Protein AF-A0A9P5WP64-F1 (afdb_monomer_lite)

pLDDT: mean 71.71, std 16.35, range [42.88, 93.25]

Sequence (111 aa):
MHWKGRVGKIYTKIPIEEWNIIRQSRALGYPKFKFRMHRFNQNKGPKFSASASRAKAPPTQQCQKCLEYGHYTYDCKAERVYKARPTRTQQLKKPLKRIEVEVPEEFLPKK

Structure (mmCIF, N/CA/C/O backbone):
data_AF-A0A9P5WP64-F1
#
_entry.id   AF-A0A9P5WP64-F1
#
loop_
_atom_site.group_PDB
_atom_site.id
_atom_site.type_symbol
_atom_site.label_atom_id
_atom_site.label_alt_id
_atom_site.label_comp_id
_atom_site.label_asym_id
_atom_site.label_entity_id
_atom_site.label_seq_id
_atom_site.pdbx_PDB_ins_code
_atom_site.Cartn_x
_atom_site.Cartn_y
_atom_site.Cartn_z
_atom_site.occupancy
_atom_site.B_iso_or_equiv
_atom_site.auth_seq_id
_atom_site.auth_comp_id
_atom_site.auth_asym_id
_atom_site.auth_atom_id
_atom_site.pdbx_PDB_model_num
ATOM 1 N N . MET A 1 1 ? -22.908 57.484 -3.470 1.00 43.91 1 MET A N 1
ATOM 2 C CA . MET A 1 1 ? -22.066 56.659 -2.574 1.00 43.91 1 MET A CA 1
ATOM 3 C C . MET A 1 1 ? -21.637 55.418 -3.343 1.00 43.91 1 MET A C 1
ATOM 5 O O . MET A 1 1 ? -22.440 54.521 -3.537 1.00 43.91 1 MET A O 1
ATOM 9 N N . HIS A 1 2 ? -20.426 55.416 -3.899 1.00 43.47 2 HIS A N 1
ATOM 10 C CA . HIS A 1 2 ? -19.943 54.366 -4.801 1.00 43.47 2 HIS A CA 1
ATOM 11 C C . HIS A 1 2 ? -18.523 53.984 -4.368 1.00 43.47 2 HIS A C 1
ATOM 13 O O . HIS A 1 2 ? -17.577 54.726 -4.617 1.00 43.47 2 HIS A O 1
ATOM 19 N N . TRP A 1 3 ? -18.383 52.868 -3.650 1.00 47.62 3 TRP A N 1
ATOM 20 C CA . TRP A 1 3 ? -17.089 52.366 -3.182 1.00 47.62 3 TRP A CA 1
ATOM 21 C C . TRP A 1 3 ? -16.455 51.487 -4.266 1.00 47.62 3 TRP A C 1
ATOM 23 O O . TRP A 1 3 ? -16.789 50.313 -4.402 1.00 47.62 3 TRP A O 1
ATOM 33 N N . LYS A 1 4 ? -15.508 52.040 -5.031 1.00 46.41 4 LYS A N 1
ATOM 34 C CA . LYS A 1 4 ? -14.559 51.239 -5.822 1.00 46.41 4 LYS A CA 1
ATOM 35 C C . LYS A 1 4 ? -13.405 50.805 -4.914 1.00 46.41 4 LYS A C 1
ATOM 37 O O . LYS A 1 4 ? -12.382 51.481 -4.828 1.00 46.41 4 LYS A O 1
ATOM 42 N N . GLY A 1 5 ? -13.591 49.683 -4.222 1.00 42.88 5 GLY A N 1
ATOM 43 C CA . GLY A 1 5 ? -12.559 49.014 -3.429 1.00 42.88 5 GLY A CA 1
ATOM 44 C C . GLY A 1 5 ? -11.591 48.245 -4.327 1.00 42.88 5 GLY A C 1
ATOM 45 O O . GLY A 1 5 ? -11.926 47.206 -4.887 1.00 42.88 5 GLY A O 1
ATOM 46 N N . ARG A 1 6 ? -10.389 48.795 -4.487 1.00 51.34 6 ARG A N 1
ATOM 47 C CA . ARG A 1 6 ? -9.264 48.233 -5.238 1.00 51.34 6 ARG A CA 1
ATOM 48 C C . ARG A 1 6 ? -8.707 47.021 -4.474 1.00 51.34 6 ARG A C 1
ATOM 50 O O . ARG A 1 6 ? -8.297 47.155 -3.326 1.00 51.34 6 ARG A O 1
ATOM 57 N N . VAL A 1 7 ? -8.691 45.853 -5.116 1.00 54.22 7 VAL A N 1
ATOM 58 C CA . VAL A 1 7 ? -8.086 44.603 -4.622 1.00 54.22 7 VAL A CA 1
ATOM 59 C C . VAL A 1 7 ? -6.594 44.792 -4.311 1.00 54.22 7 VAL A C 1
ATOM 61 O O . VAL A 1 7 ? -5.76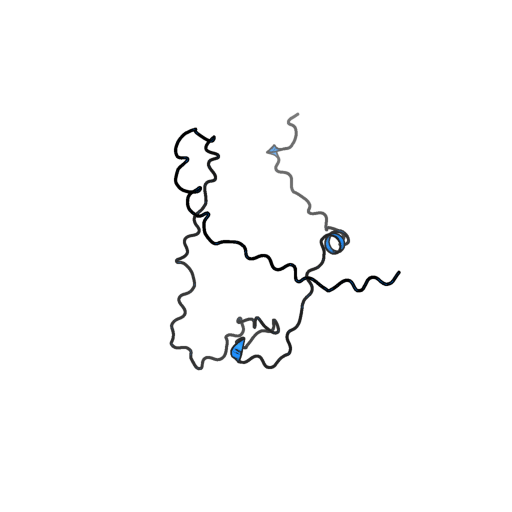2 44.907 -5.211 1.00 54.22 7 VAL A O 1
ATOM 64 N N . GLY A 1 8 ? -6.254 44.842 -3.022 1.00 45.84 8 GLY A N 1
ATOM 65 C CA . GLY A 1 8 ? -4.881 44.872 -2.518 1.00 45.84 8 GLY A CA 1
ATOM 66 C C . GLY A 1 8 ? -4.373 43.460 -2.236 1.00 45.84 8 GLY A C 1
ATOM 67 O O . GLY A 1 8 ? -4.900 42.763 -1.376 1.00 45.84 8 GLY A O 1
ATOM 68 N N . LYS A 1 9 ? -3.349 43.041 -2.981 1.00 46.22 9 LYS A N 1
ATOM 69 C CA . LYS A 1 9 ? -2.625 41.772 -2.835 1.00 46.22 9 LYS A CA 1
ATOM 70 C C . LYS A 1 9 ? -1.957 41.698 -1.456 1.00 46.22 9 LYS A C 1
ATOM 72 O O . LYS A 1 9 ? -1.010 42.434 -1.197 1.00 46.22 9 LYS A O 1
ATOM 77 N N . ILE A 1 10 ? -2.402 40.778 -0.605 1.00 54.78 10 ILE A N 1
ATOM 78 C CA . ILE A 1 10 ? -1.763 40.478 0.682 1.00 54.78 10 ILE A CA 1
ATOM 79 C C . ILE A 1 10 ? -0.735 39.363 0.455 1.00 54.78 10 ILE A C 1
ATOM 81 O O . ILE A 1 10 ? -0.965 38.203 0.766 1.00 54.78 10 ILE A O 1
ATOM 85 N N . TYR A 1 11 ? 0.399 39.708 -0.149 1.00 56.41 11 TYR A N 1
ATOM 86 C CA . TYR A 1 11 ? 1.611 38.890 -0.064 1.00 56.41 11 TYR A CA 1
ATOM 87 C C . TYR A 1 11 ? 2.700 39.768 0.536 1.00 56.41 11 TYR A C 1
ATOM 89 O O . TYR A 1 11 ? 3.533 40.347 -0.163 1.00 56.41 11 TYR A O 1
ATOM 97 N N . THR A 1 12 ? 2.645 39.927 1.855 1.00 59.66 12 THR A N 1
ATOM 98 C CA . THR A 1 12 ? 3.734 40.535 2.611 1.00 59.66 12 THR A CA 1
ATOM 99 C C . THR A 1 12 ? 4.856 39.517 2.748 1.00 59.66 12 THR A C 1
ATOM 101 O O . THR A 1 12 ? 4.698 38.443 3.322 1.00 59.66 12 THR A O 1
ATOM 104 N N . LYS A 1 13 ? 5.982 39.895 2.151 1.00 58.88 13 LYS A N 1
ATOM 105 C CA . LYS A 1 13 ? 7.310 39.293 2.218 1.00 58.88 13 LYS A CA 1
ATOM 106 C C . LYS A 1 13 ? 7.683 39.005 3.678 1.00 58.88 13 LYS A C 1
ATOM 108 O O . LYS A 1 13 ? 7.681 39.927 4.485 1.00 58.88 13 LYS A O 1
ATOM 113 N N . ILE A 1 14 ? 8.015 37.756 4.000 1.00 56.09 14 ILE A N 1
ATOM 114 C CA . ILE A 1 14 ? 8.644 37.393 5.276 1.00 56.09 14 ILE A CA 1
ATOM 115 C C . ILE A 1 14 ? 10.155 37.671 5.124 1.00 56.09 14 ILE A C 1
ATOM 117 O O . ILE A 1 14 ? 10.771 37.078 4.234 1.00 56.09 14 ILE A O 1
ATOM 121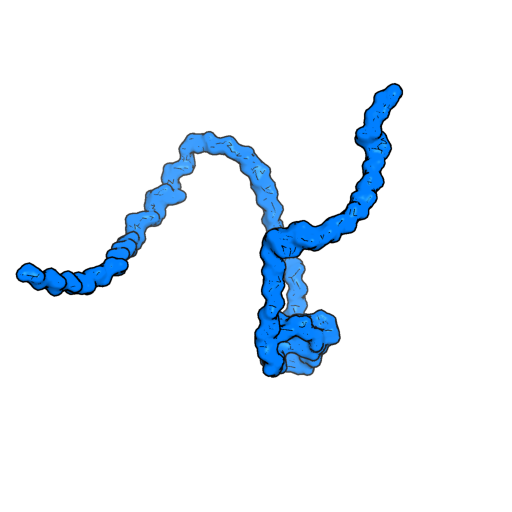 N N . PRO A 1 15 ? 10.745 38.603 5.897 1.00 59.12 15 PRO A N 1
ATOM 122 C CA . PRO A 1 15 ? 12.177 38.913 5.854 1.00 59.12 15 PRO A CA 1
ATOM 123 C C . PRO A 1 15 ? 13.039 37.787 6.465 1.00 59.12 15 PRO A C 1
ATOM 125 O O . PRO A 1 15 ? 12.595 37.053 7.341 1.00 59.12 15 PRO A O 1
ATOM 128 N N . ILE A 1 16 ? 14.274 37.644 5.968 1.00 60.91 16 ILE A N 1
ATOM 129 C CA . ILE A 1 16 ? 15.165 36.466 6.097 1.00 60.91 16 ILE A CA 1
ATOM 130 C C . ILE A 1 16 ? 16.090 36.478 7.339 1.00 60.91 16 ILE A C 1
ATOM 132 O O . ILE A 1 16 ? 16.973 35.637 7.463 1.00 60.91 16 ILE A O 1
ATOM 136 N N . GLU A 1 17 ? 15.886 37.338 8.333 1.00 61.53 17 GLU A N 1
ATOM 137 C CA . GLU A 1 17 ? 16.877 37.515 9.413 1.00 61.53 17 GLU A CA 1
ATOM 138 C C . GLU A 1 17 ? 16.376 37.137 10.814 1.00 61.53 17 GLU A C 1
ATOM 140 O O . GLU A 1 17 ? 16.342 37.966 11.710 1.00 61.53 17 GLU A O 1
ATOM 145 N N . GLU A 1 18 ? 16.060 35.857 11.044 1.00 57.81 18 GLU A N 1
ATOM 146 C CA . GLU A 1 18 ? 15.925 35.294 12.405 1.00 57.81 18 GLU A CA 1
ATOM 147 C C . GLU A 1 18 ? 16.533 33.880 12.518 1.00 57.81 18 GLU A C 1
ATOM 149 O O . GLU A 1 18 ? 15.876 32.908 12.881 1.00 57.81 18 GLU A O 1
ATOM 154 N N . TRP A 1 19 ? 17.833 33.747 12.228 1.00 55.06 19 TRP A N 1
ATOM 155 C CA . TRP A 1 19 ? 18.601 32.514 12.503 1.00 55.06 19 TRP A CA 1
ATOM 156 C C . TRP A 1 19 ? 19.517 32.590 13.736 1.00 55.06 19 TRP A C 1
ATOM 158 O O . TRP A 1 19 ? 20.226 31.629 14.035 1.00 55.06 19 TRP A O 1
ATOM 168 N N . ASN A 1 20 ? 19.477 33.678 14.513 1.00 56.09 20 ASN A N 1
ATOM 169 C CA . ASN A 1 20 ? 20.370 33.871 15.666 1.00 56.09 20 ASN A CA 1
ATOM 170 C C . ASN A 1 20 ? 19.728 33.655 17.052 1.00 56.09 20 ASN A C 1
ATOM 172 O O . ASN A 1 20 ? 20.322 34.034 18.055 1.00 56.09 20 ASN A O 1
ATOM 176 N N . ILE A 1 21 ? 18.582 32.966 17.140 1.00 55.78 21 ILE A N 1
ATOM 177 C CA . ILE A 1 21 ? 17.932 32.624 18.428 1.00 55.78 21 ILE A CA 1
ATOM 178 C C . ILE A 1 21 ? 18.045 31.121 18.789 1.00 55.78 21 ILE A C 1
ATOM 180 O O . ILE A 1 21 ? 17.753 30.729 19.911 1.00 55.78 21 ILE A O 1
ATOM 184 N N . ILE A 1 22 ? 18.582 30.253 17.916 1.00 55.41 22 ILE A N 1
ATOM 185 C CA . ILE A 1 22 ? 18.709 28.795 18.197 1.00 55.41 22 ILE A CA 1
ATOM 186 C C . ILE A 1 22 ? 20.116 28.389 18.704 1.00 55.41 22 ILE A C 1
ATOM 188 O O . ILE A 1 22 ? 20.400 27.211 18.911 1.00 55.41 22 ILE A O 1
ATOM 192 N N . ARG A 1 23 ? 21.028 29.339 18.965 1.00 57.66 23 ARG A N 1
ATOM 193 C CA . ARG A 1 23 ? 22.416 29.007 19.368 1.00 57.66 23 ARG A CA 1
ATOM 194 C C . ARG A 1 23 ? 22.797 29.331 20.823 1.00 57.66 23 ARG A C 1
ATOM 196 O O . ARG A 1 23 ? 23.828 28.834 21.264 1.00 57.66 23 ARG A O 1
ATOM 203 N N . GLN A 1 24 ? 22.010 30.088 21.599 1.00 54.88 24 GLN A N 1
ATOM 204 C CA . GLN A 1 24 ? 22.491 30.644 22.885 1.00 54.88 24 GLN A CA 1
ATOM 205 C C . GLN A 1 24 ? 21.828 30.172 24.194 1.00 54.88 24 GLN A C 1
ATOM 207 O O . GLN A 1 24 ? 22.235 30.637 25.252 1.00 54.88 24 GLN A O 1
ATOM 212 N N . SER A 1 25 ? 20.912 29.200 24.216 1.00 47.94 25 SER A N 1
ATOM 213 C CA . SER A 1 25 ? 20.367 28.686 25.491 1.00 47.94 25 SER A CA 1
ATOM 214 C C . SER A 1 25 ? 20.949 27.318 25.864 1.00 47.94 25 SER A C 1
ATOM 216 O O . SER A 1 25 ? 20.279 26.286 25.800 1.00 47.94 25 SER A O 1
ATOM 218 N N . ARG A 1 26 ? 22.226 27.309 26.260 1.00 60.62 26 ARG A N 1
ATOM 219 C CA . ARG A 1 26 ? 22.888 26.179 26.933 1.00 60.62 26 ARG A CA 1
ATOM 220 C C . ARG A 1 26 ? 23.111 26.528 28.407 1.00 60.62 26 ARG A C 1
ATOM 222 O O . ARG A 1 26 ? 24.240 26.572 28.866 1.00 60.62 26 ARG A O 1
ATOM 229 N N . ALA A 1 27 ? 22.036 26.805 29.135 1.00 53.25 27 ALA A N 1
ATOM 230 C CA . ALA A 1 27 ? 22.005 26.879 30.594 1.00 53.25 27 ALA A CA 1
ATOM 231 C C . ALA A 1 27 ? 20.538 26.805 31.038 1.00 53.25 27 ALA A C 1
ATOM 233 O O . ALA A 1 27 ? 19.676 27.329 30.345 1.00 53.25 27 ALA A O 1
ATOM 234 N N . LEU A 1 28 ? 20.282 26.180 32.186 1.00 53.78 28 LEU A N 1
ATOM 235 C CA . LEU A 1 28 ? 18.983 25.768 32.744 1.00 53.78 28 LEU A CA 1
ATOM 236 C C . LEU A 1 28 ? 18.512 24.392 32.242 1.00 53.78 28 LEU A C 1
ATOM 238 O O . LEU A 1 28 ? 18.043 24.198 31.122 1.00 53.78 28 LEU A O 1
ATOM 242 N N . GLY A 1 29 ? 18.732 23.399 33.106 1.00 56.88 29 GLY A N 1
ATOM 243 C CA . GLY A 1 29 ? 18.464 21.991 32.864 1.00 56.88 29 GLY A CA 1
ATOM 244 C C . GLY A 1 29 ? 16.980 21.694 32.683 1.00 56.88 29 GLY A C 1
ATOM 245 O O . GLY A 1 29 ? 16.178 21.880 33.591 1.00 56.88 29 GLY A O 1
ATOM 246 N N . TYR A 1 30 ? 16.651 21.138 31.522 1.00 57.06 30 TYR A N 1
ATOM 247 C CA . TYR A 1 30 ? 15.404 20.421 31.297 1.00 57.06 30 TYR A CA 1
ATOM 248 C C . TYR A 1 30 ? 15.549 18.980 31.810 1.00 57.06 30 TYR A C 1
ATOM 250 O O . TYR A 1 30 ? 16.619 18.379 31.627 1.00 57.06 30 TYR A O 1
ATOM 258 N N . PRO A 1 31 ? 14.510 18.389 32.432 1.00 57.03 31 PRO A N 1
ATOM 259 C CA . PRO A 1 31 ? 14.552 16.995 32.849 1.00 57.03 31 PRO A CA 1
ATOM 260 C C . PRO A 1 31 ? 14.816 16.129 31.617 1.00 57.03 31 PRO A C 1
ATOM 262 O O . PRO A 1 31 ? 14.065 16.152 30.641 1.00 57.03 31 PRO A O 1
ATOM 265 N N . LYS A 1 32 ? 15.928 15.385 31.642 1.00 53.00 32 LYS A N 1
ATOM 266 C CA . LYS A 1 32 ? 16.282 14.420 30.601 1.00 53.00 32 LYS A CA 1
ATOM 267 C C . LYS A 1 32 ? 15.252 13.291 30.606 1.00 53.00 32 LYS A C 1
ATOM 269 O O . LYS A 1 32 ? 15.503 12.227 31.169 1.00 53.00 32 LYS A O 1
ATOM 274 N N . PHE A 1 33 ? 14.119 13.483 29.937 1.00 52.34 33 PHE A N 1
ATOM 275 C CA . PHE A 1 33 ? 13.358 12.365 29.401 1.00 52.34 33 PHE A CA 1
ATOM 276 C C . PHE A 1 33 ? 14.322 11.618 28.478 1.00 52.34 33 PHE A C 1
ATOM 278 O O . PHE A 1 33 ? 14.656 12.093 27.392 1.00 52.34 33 PHE A O 1
ATOM 285 N N . LYS A 1 34 ? 14.863 10.487 28.948 1.00 54.62 34 LYS A N 1
ATOM 286 C CA . LYS A 1 34 ? 15.671 9.573 28.137 1.00 54.62 34 LYS A CA 1
ATOM 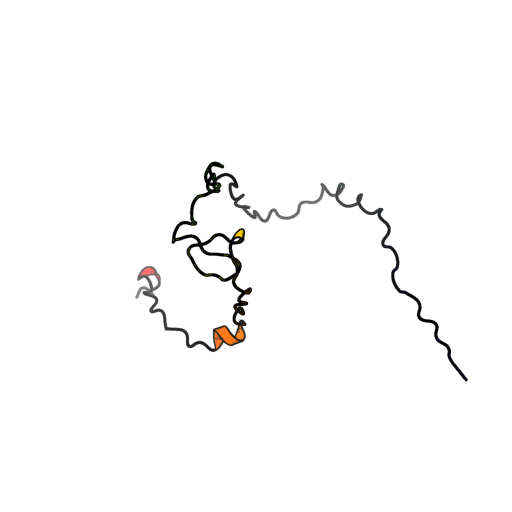287 C C . LYS A 1 34 ? 14.753 8.954 27.082 1.00 54.62 34 LYS A C 1
ATOM 289 O O . LYS A 1 34 ? 14.393 7.785 27.169 1.00 54.62 34 LYS A O 1
ATOM 294 N N . PHE A 1 35 ? 14.399 9.719 26.056 1.00 52.22 35 PHE A N 1
ATOM 295 C CA . PHE A 1 35 ? 14.018 9.139 24.782 1.00 52.22 35 PHE A CA 1
ATOM 296 C C . PHE A 1 35 ? 15.267 8.449 24.245 1.00 52.22 35 PHE A C 1
ATOM 298 O O . PHE A 1 35 ? 16.148 9.064 23.644 1.00 52.22 35 PHE A O 1
ATOM 305 N N . ARG A 1 36 ? 15.381 7.152 24.535 1.00 61.25 36 ARG A N 1
ATOM 306 C CA . ARG A 1 36 ? 16.317 6.261 23.862 1.00 61.25 36 ARG A CA 1
ATOM 307 C C . ARG A 1 36 ? 15.873 6.181 22.407 1.00 61.25 36 ARG A C 1
ATOM 309 O O . ARG A 1 36 ? 15.075 5.330 22.029 1.00 61.25 36 ARG A O 1
ATOM 316 N N . MET A 1 37 ? 16.369 7.116 21.605 1.00 56.03 37 MET A N 1
ATOM 317 C CA . MET A 1 37 ? 16.252 7.069 20.158 1.00 56.03 37 MET A CA 1
ATOM 318 C C . MET A 1 37 ? 17.021 5.832 19.697 1.00 56.03 37 MET A C 1
ATOM 320 O O . MET A 1 37 ? 18.253 5.824 19.680 1.00 56.03 37 MET A O 1
ATOM 324 N N . HIS A 1 38 ? 16.307 4.762 19.354 1.00 65.81 38 HIS A N 1
ATOM 325 C CA . HIS A 1 38 ? 16.891 3.675 18.583 1.00 65.81 38 HIS A CA 1
ATOM 326 C C . HIS A 1 38 ? 17.219 4.257 17.207 1.00 65.81 38 HIS A C 1
ATOM 328 O O . HIS A 1 38 ? 16.354 4.381 16.342 1.00 65.81 38 HIS A O 1
ATOM 334 N N . ARG A 1 39 ? 18.468 4.702 17.030 1.00 59.38 39 ARG A N 1
ATOM 335 C CA . ARG A 1 39 ? 19.002 5.105 15.731 1.00 59.38 39 ARG A CA 1
ATOM 336 C C . ARG A 1 39 ? 18.951 3.860 14.846 1.00 59.38 39 ARG A C 1
ATOM 338 O O . ARG A 1 39 ? 19.786 2.972 14.992 1.00 59.38 39 ARG A O 1
ATOM 345 N N . PHE A 1 40 ? 17.945 3.773 13.977 1.00 62.41 40 PHE A N 1
ATOM 346 C CA . PHE A 1 40 ? 17.882 2.731 12.960 1.00 62.41 40 PHE A CA 1
ATOM 347 C C . PHE A 1 40 ? 19.187 2.774 12.160 1.00 62.41 40 PHE A C 1
ATOM 349 O O . PHE A 1 40 ? 19.539 3.797 11.572 1.00 62.41 40 PHE A O 1
ATOM 356 N N . ASN A 1 41 ? 19.943 1.679 12.212 1.00 62.03 41 ASN A N 1
ATOM 357 C CA . ASN A 1 41 ? 21.163 1.496 11.442 1.00 62.03 41 ASN A CA 1
ATOM 358 C C . ASN A 1 41 ? 20.781 1.447 9.956 1.00 62.03 41 ASN A C 1
ATOM 360 O O . ASN A 1 41 ? 20.194 0.470 9.498 1.00 62.03 41 ASN A O 1
ATOM 364 N N . GLN A 1 42 ? 21.085 2.515 9.217 1.00 62.22 42 GLN A N 1
ATOM 365 C CA . GLN A 1 42 ? 20.671 2.695 7.820 1.00 62.22 42 GLN A CA 1
ATOM 366 C C . GLN A 1 42 ? 21.440 1.801 6.825 1.00 62.22 42 GLN A C 1
ATOM 368 O O . GLN A 1 42 ? 21.181 1.858 5.630 1.00 62.22 42 GLN A O 1
ATOM 373 N N . ASN A 1 43 ? 22.341 0.925 7.285 1.00 62.34 43 ASN A N 1
ATOM 374 C CA . ASN A 1 43 ? 23.227 0.142 6.414 1.00 62.34 43 ASN A CA 1
ATOM 375 C C . ASN A 1 43 ? 22.814 -1.330 6.228 1.00 62.34 43 ASN A C 1
ATOM 377 O O . ASN A 1 43 ? 23.672 -2.207 6.139 1.00 62.34 43 ASN A O 1
ATOM 381 N N . LYS A 1 44 ? 21.511 -1.628 6.156 1.00 59.69 44 LYS A N 1
ATOM 382 C CA . LYS A 1 44 ? 21.001 -2.960 5.757 1.00 59.69 44 LYS A CA 1
ATOM 383 C C . LYS A 1 44 ? 19.868 -2.882 4.727 1.00 59.69 44 LYS A C 1
ATOM 385 O O . LYS A 1 44 ? 18.912 -3.646 4.787 1.00 59.69 44 LYS A O 1
ATOM 390 N N . GLY A 1 45 ? 19.964 -1.948 3.784 1.00 57.81 45 GLY A N 1
ATOM 391 C CA . GLY A 1 45 ? 19.194 -2.047 2.543 1.00 57.81 45 GLY A CA 1
ATOM 392 C C . GLY A 1 45 ? 19.815 -3.112 1.626 1.00 57.81 45 GLY A C 1
ATOM 393 O O . GLY A 1 45 ? 21.042 -3.255 1.631 1.00 57.81 45 GLY A O 1
ATOM 394 N N . PRO A 1 46 ? 19.023 -3.875 0.853 1.00 63.03 46 PRO A N 1
ATOM 395 C CA . PRO A 1 46 ? 19.570 -4.802 -0.131 1.00 63.03 46 PRO A CA 1
ATOM 396 C C . PRO A 1 46 ? 20.460 -4.035 -1.117 1.00 63.03 46 PRO A C 1
ATOM 398 O O . PRO A 1 46 ? 20.035 -3.057 -1.731 1.00 63.03 46 PRO A O 1
ATOM 401 N N . LYS A 1 47 ? 21.723 -4.459 -1.244 1.00 58.66 47 LYS A N 1
ATOM 402 C CA . LYS A 1 47 ? 22.656 -3.912 -2.231 1.00 58.66 47 LYS A CA 1
ATOM 403 C C . LYS A 1 47 ? 22.241 -4.442 -3.601 1.00 58.66 47 LYS A C 1
ATOM 405 O O . LYS A 1 47 ? 22.561 -5.575 -3.943 1.00 58.66 47 LYS A O 1
ATOM 410 N N . PHE A 1 48 ? 21.492 -3.653 -4.363 1.00 57.75 48 PHE A N 1
ATOM 411 C CA . PHE A 1 48 ? 21.170 -3.992 -5.746 1.00 57.75 48 PHE A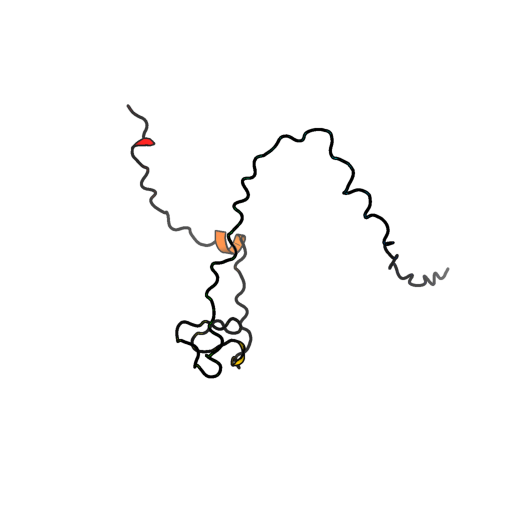 CA 1
ATOM 412 C C . PHE A 1 48 ? 22.461 -3.929 -6.574 1.00 57.75 48 PHE A C 1
ATOM 414 O O . PHE A 1 48 ? 22.998 -2.850 -6.817 1.00 57.75 48 PHE A O 1
ATOM 421 N N . SER A 1 49 ? 22.998 -5.087 -6.968 1.00 60.44 49 SER A N 1
ATOM 422 C CA . SER A 1 49 ? 24.092 -5.166 -7.935 1.00 60.44 49 SER A CA 1
ATOM 423 C C . SER A 1 49 ? 23.621 -4.570 -9.263 1.00 60.44 49 SER A C 1
ATOM 425 O O . SER A 1 49 ? 22.626 -5.020 -9.831 1.00 60.44 49 SER A O 1
ATOM 427 N N . ALA A 1 50 ? 24.325 -3.551 -9.751 1.00 59.81 50 ALA A N 1
ATOM 428 C CA . ALA A 1 50 ? 23.947 -2.705 -10.884 1.00 59.81 50 ALA A CA 1
ATOM 429 C C . ALA A 1 50 ? 24.018 -3.381 -12.279 1.00 59.81 50 ALA A C 1
ATOM 431 O O . ALA A 1 50 ? 24.193 -2.702 -13.285 1.00 59.81 50 ALA A O 1
ATOM 432 N N . SER A 1 51 ? 23.880 -4.706 -12.367 1.00 56.00 51 SER A N 1
ATOM 433 C CA . SER A 1 51 ? 24.074 -5.500 -13.593 1.00 56.00 51 SER A CA 1
ATOM 434 C C . SER A 1 51 ? 22.812 -6.222 -14.094 1.00 56.00 51 SER A C 1
ATOM 436 O O . SER A 1 51 ? 22.906 -7.213 -14.811 1.00 56.00 51 SER A O 1
ATOM 438 N N . ALA A 1 52 ? 21.614 -5.728 -13.763 1.00 59.38 52 ALA A N 1
ATOM 439 C CA . ALA A 1 52 ? 20.334 -6.323 -14.176 1.00 59.38 52 ALA A CA 1
ATOM 440 C C . ALA A 1 52 ? 19.529 -5.430 -15.143 1.00 59.38 52 ALA A C 1
ATOM 442 O O . ALA A 1 52 ? 18.305 -5.375 -15.078 1.00 59.38 52 ALA A O 1
ATOM 443 N N . SER A 1 53 ? 20.193 -4.719 -16.057 1.00 58.91 53 SER A N 1
ATOM 444 C CA . SER A 1 53 ? 19.562 -3.754 -16.979 1.00 58.91 53 SER A CA 1
ATOM 445 C C . SER A 1 53 ? 18.644 -4.372 -18.052 1.00 58.91 53 SER A C 1
ATOM 447 O O . SER A 1 53 ? 18.044 -3.649 -18.843 1.00 58.91 53 SER A O 1
ATOM 449 N N . ARG A 1 54 ? 18.481 -5.702 -18.076 1.00 59.09 54 ARG A N 1
ATOM 450 C CA . ARG A 1 54 ? 17.507 -6.403 -18.934 1.00 59.09 54 ARG A CA 1
ATOM 451 C C . ARG A 1 54 ? 16.881 -7.628 -18.256 1.00 59.09 54 ARG A C 1
ATOM 453 O O . ARG A 1 54 ? 16.426 -8.545 -18.937 1.00 59.09 54 ARG A O 1
ATOM 460 N N . ALA A 1 55 ? 16.900 -7.699 -16.926 1.00 68.69 55 ALA A N 1
ATOM 461 C CA . ALA A 1 55 ? 16.223 -8.788 -16.231 1.00 68.69 55 ALA A CA 1
ATOM 462 C C . ALA A 1 55 ? 14.713 -8.521 -16.260 1.00 68.69 55 ALA A C 1
ATOM 464 O O . ALA A 1 55 ? 14.269 -7.441 -15.873 1.00 68.69 55 ALA A O 1
ATOM 465 N N . LYS A 1 56 ? 13.914 -9.496 -16.716 1.00 75.75 56 LYS A N 1
ATOM 466 C CA . LYS A 1 56 ? 12.473 -9.463 -16.438 1.00 75.75 56 LYS A CA 1
ATOM 467 C C . LYS A 1 56 ? 12.292 -9.385 -14.923 1.00 75.75 56 LYS A C 1
ATOM 469 O O . LYS A 1 56 ? 13.029 -10.041 -14.185 1.00 75.75 56 LYS A O 1
ATOM 474 N N . ALA A 1 57 ? 11.340 -8.569 -14.476 1.00 83.69 57 ALA A N 1
ATOM 475 C CA . ALA A 1 57 ? 11.060 -8.442 -13.056 1.00 83.69 57 ALA A CA 1
ATOM 476 C C . ALA A 1 57 ? 10.743 -9.829 -12.476 1.00 83.69 57 ALA A C 1
ATOM 478 O O . ALA A 1 57 ? 10.007 -10.592 -13.112 1.00 83.69 57 ALA A O 1
ATOM 479 N N . PRO A 1 58 ? 11.289 -10.185 -11.300 1.00 84.88 58 PRO A N 1
ATOM 480 C CA . PRO A 1 58 ? 10.933 -11.444 -10.673 1.00 84.88 58 PRO A CA 1
ATOM 481 C C . PRO A 1 58 ? 9.419 -11.468 -10.403 1.00 84.88 58 PRO A C 1
ATOM 483 O O . PRO A 1 58 ? 8.819 -10.413 -10.177 1.00 84.88 58 PRO A O 1
ATOM 486 N N . PRO A 1 59 ? 8.781 -12.651 -10.379 1.00 84.25 59 PRO A N 1
ATOM 487 C CA . PRO A 1 59 ? 7.338 -12.771 -10.150 1.00 84.25 59 PRO A CA 1
ATOM 488 C C . PRO A 1 59 ? 6.901 -12.236 -8.776 1.00 84.25 59 PRO A C 1
ATOM 490 O O . PRO A 1 59 ? 5.727 -11.970 -8.559 1.00 84.25 59 PRO A O 1
ATOM 493 N N . THR A 1 60 ? 7.839 -12.044 -7.847 1.00 88.62 60 THR A N 1
ATOM 494 C CA . THR A 1 60 ? 7.613 -11.433 -6.531 1.00 88.62 60 THR A CA 1
ATOM 495 C C . THR A 1 60 ? 7.618 -9.903 -6.555 1.00 88.62 60 THR A C 1
ATOM 497 O O . THR A 1 60 ? 7.198 -9.278 -5.581 1.00 88.62 60 THR A O 1
ATOM 500 N N . GLN A 1 61 ? 8.087 -9.274 -7.638 1.00 91.31 61 GLN A N 1
ATOM 501 C CA . GLN A 1 61 ? 8.177 -7.822 -7.730 1.00 91.31 61 GLN A CA 1
ATOM 502 C C . GLN A 1 61 ? 6.794 -7.218 -7.961 1.00 91.31 61 GLN A C 1
ATOM 504 O O . GLN A 1 61 ? 6.173 -7.459 -8.996 1.00 91.31 61 GLN A O 1
ATOM 509 N N . GLN A 1 62 ? 6.344 -6.397 -7.011 1.00 92.81 62 GLN A N 1
ATOM 510 C CA . GLN A 1 62 ? 5.096 -5.648 -7.111 1.00 92.81 62 GLN A CA 1
ATOM 511 C C . GLN A 1 62 ? 5.337 -4.253 -7.700 1.00 92.81 62 GLN A C 1
ATOM 513 O O . GLN A 1 62 ? 6.186 -3.492 -7.224 1.00 92.81 62 GLN A O 1
ATOM 518 N N . CYS A 1 63 ? 4.555 -3.888 -8.711 1.00 93.12 63 CYS A N 1
ATOM 519 C CA . CYS A 1 63 ? 4.570 -2.558 -9.300 1.00 93.12 63 CYS A CA 1
ATOM 520 C C . CYS A 1 63 ? 3.894 -1.539 -8.371 1.00 93.12 63 CYS A C 1
ATOM 522 O O . CYS A 1 63 ? 2.752 -1.721 -7.958 1.00 93.12 63 CYS A O 1
ATOM 524 N N . GLN A 1 64 ? 4.549 -0.409 -8.091 1.00 90.62 64 GLN A N 1
ATOM 525 C CA . GLN A 1 64 ? 3.978 0.640 -7.228 1.00 90.62 64 GLN A CA 1
ATOM 526 C C . GLN A 1 64 ? 2.819 1.415 -7.882 1.00 90.62 64 GLN A C 1
ATOM 528 O O . GLN A 1 64 ? 2.074 2.102 -7.188 1.00 90.62 64 GLN A O 1
ATOM 533 N N . LYS A 1 65 ? 2.675 1.336 -9.213 1.00 92.38 65 LYS A N 1
ATOM 534 C CA . LYS A 1 65 ? 1.689 2.108 -9.985 1.00 92.38 65 LYS A CA 1
ATOM 535 C C . LYS A 1 65 ? 0.328 1.409 -10.065 1.00 92.38 65 LYS A C 1
ATOM 537 O O . LYS A 1 65 ? -0.688 2.047 -9.808 1.00 92.38 65 LYS A O 1
ATOM 542 N N . CYS A 1 66 ? 0.311 0.122 -10.417 1.00 92.81 66 CYS A N 1
ATOM 543 C CA . CYS A 1 66 ? -0.916 -0.677 -10.548 1.00 92.81 66 CYS A CA 1
ATOM 544 C C . CYS A 1 66 ? -1.106 -1.710 -9.427 1.00 92.81 66 CYS A C 1
ATOM 546 O O . CYS A 1 66 ? -2.198 -2.247 -9.280 1.00 92.81 66 CYS A O 1
ATOM 548 N N . LEU A 1 67 ? -0.081 -1.954 -8.599 1.00 91.50 67 LEU A N 1
ATOM 549 C CA . LEU A 1 67 ? -0.085 -2.936 -7.506 1.00 91.50 67 LEU A CA 1
ATOM 550 C C . LEU A 1 67 ? -0.151 -4.407 -7.954 1.00 91.50 67 LEU A C 1
ATOM 552 O O . LEU A 1 67 ? -0.369 -5.273 -7.107 1.00 91.50 67 LEU A O 1
ATOM 556 N N . GLU A 1 68 ? 0.081 -4.689 -9.237 1.00 91.56 68 GLU A N 1
ATOM 557 C CA . GLU A 1 68 ? 0.221 -6.040 -9.798 1.00 91.56 68 GLU A CA 1
ATOM 558 C C . GLU A 1 68 ? 1.678 -6.521 -9.777 1.00 91.56 68 GLU A C 1
ATOM 560 O O . GLU A 1 68 ? 2.610 -5.731 -9.603 1.00 91.56 68 GLU A O 1
ATOM 565 N N . TYR A 1 69 ? 1.870 -7.825 -9.963 1.00 93.00 69 TYR A N 1
ATOM 566 C CA . TYR A 1 69 ? 3.179 -8.472 -9.952 1.00 93.00 69 TYR A CA 1
ATOM 567 C C . TYR A 1 69 ? 3.746 -8.684 -11.363 1.00 93.00 69 TYR A C 1
ATOM 569 O O . TYR A 1 69 ? 3.010 -8.702 -12.348 1.00 93.00 69 TYR A O 1
ATOM 577 N N . GLY A 1 70 ? 5.064 -8.877 -11.460 1.00 91.44 70 GLY A N 1
ATOM 578 C CA . GLY A 1 70 ? 5.720 -9.358 -12.684 1.00 91.44 70 GLY A CA 1
ATOM 579 C C . GLY A 1 70 ? 6.257 -8.277 -13.624 1.00 91.44 70 GLY A C 1
ATOM 580 O O . GLY A 1 70 ? 6.724 -8.597 -14.715 1.00 91.44 70 GLY A O 1
ATOM 581 N N . HIS A 1 71 ? 6.246 -7.006 -13.216 1.00 92.19 71 HIS A N 1
ATOM 582 C CA . HIS A 1 71 ? 6.921 -5.931 -13.946 1.00 92.19 71 HIS A CA 1
ATOM 583 C C . HIS A 1 71 ? 7.451 -4.846 -13.006 1.00 92.19 71 HIS A C 1
ATOM 585 O O . HIS A 1 71 ? 6.991 -4.677 -11.874 1.00 92.19 71 HIS A O 1
ATOM 591 N N . TYR A 1 72 ? 8.433 -4.090 -13.488 1.00 92.00 72 TYR A N 1
ATOM 592 C CA . TYR A 1 72 ? 8.923 -2.913 -12.786 1.00 92.00 72 TYR A CA 1
ATOM 593 C C . TYR A 1 72 ? 8.043 -1.697 -13.076 1.00 92.00 72 TYR A C 1
ATOM 595 O O . TYR A 1 72 ? 7.411 -1.596 -14.125 1.00 92.00 72 TYR A O 1
ATOM 603 N N . THR A 1 73 ? 8.044 -0.721 -12.166 1.00 91.00 73 THR A N 1
ATOM 604 C CA . THR A 1 73 ? 7.223 0.495 -12.287 1.00 91.00 73 THR A CA 1
ATOM 605 C C . THR A 1 73 ? 7.478 1.272 -13.587 1.00 91.00 73 THR A C 1
ATOM 607 O O . THR A 1 73 ? 6.557 1.910 -14.092 1.00 91.00 73 THR A O 1
ATOM 610 N N . TYR A 1 74 ? 8.693 1.202 -14.147 1.00 91.06 74 TYR A N 1
ATOM 611 C CA . TYR A 1 74 ? 9.058 1.893 -15.389 1.00 91.06 74 TYR A CA 1
ATOM 612 C C . TYR A 1 74 ? 8.426 1.280 -16.653 1.00 91.06 74 TYR A C 1
ATOM 614 O O . TYR A 1 74 ? 8.164 2.012 -17.600 1.00 91.06 74 TYR A O 1
ATOM 622 N N . ASP A 1 75 ? 8.098 -0.017 -16.646 1.00 90.56 75 ASP A N 1
ATOM 623 C CA . ASP A 1 75 ? 7.439 -0.709 -17.768 1.00 90.56 75 ASP A CA 1
ATOM 624 C C . ASP A 1 75 ? 5.899 -0.692 -17.660 1.00 90.56 75 ASP A C 1
ATOM 626 O O . ASP A 1 75 ? 5.189 -1.230 -18.514 1.00 90.56 75 ASP A O 1
ATOM 630 N N . CYS A 1 76 ? 5.348 -0.102 -16.593 1.00 92.62 76 CYS A N 1
ATOM 631 C CA . CYS A 1 76 ? 3.927 -0.198 -16.274 1.00 92.62 76 CYS A CA 1
ATOM 632 C C . CYS A 1 76 ? 3.048 0.678 -17.187 1.00 92.62 76 CYS A C 1
ATOM 634 O O . CYS A 1 76 ? 2.943 1.901 -17.011 1.00 92.62 76 CYS A O 1
ATOM 636 N N . LYS A 1 77 ? 2.337 0.022 -18.111 1.00 92.25 77 LYS A N 1
ATOM 637 C CA . LYS A 1 77 ? 1.367 0.646 -19.030 1.00 92.25 77 LYS A CA 1
ATOM 638 C C . LYS A 1 77 ? -0.029 0.854 -18.429 1.00 92.25 77 LYS A C 1
ATOM 640 O O . LYS A 1 77 ? -0.790 1.653 -18.957 1.00 92.25 77 LYS A O 1
ATOM 645 N N . ALA A 1 78 ? -0.355 0.177 -17.329 1.00 89.75 78 ALA A N 1
ATOM 646 C CA . ALA A 1 78 ? -1.660 0.283 -16.678 1.00 89.75 78 ALA A CA 1
ATOM 647 C C . ALA A 1 78 ? -1.893 1.670 -16.047 1.00 89.75 78 ALA A C 1
ATOM 649 O O . ALA A 1 78 ? -0.943 2.380 -15.686 1.00 89.75 78 ALA A O 1
ATOM 650 N N . GLU A 1 79 ? -3.158 2.061 -15.898 1.00 89.06 79 GLU A N 1
ATOM 651 C CA . GLU A 1 79 ? -3.541 3.278 -15.177 1.00 89.06 79 GLU A CA 1
ATOM 652 C C . GLU A 1 79 ? -3.259 3.141 -13.668 1.00 89.06 79 GLU A C 1
ATOM 654 O O . GLU A 1 79 ? -3.187 2.039 -13.120 1.00 89.06 79 GLU A O 1
ATOM 659 N N . ARG A 1 80 ? -3.040 4.271 -12.982 1.00 88.56 80 ARG A N 1
ATOM 660 C CA . ARG A 1 80 ? -2.826 4.277 -11.529 1.00 88.56 80 ARG A CA 1
ATOM 661 C C . ARG A 1 80 ? -4.118 3.892 -10.819 1.00 88.56 80 ARG A C 1
ATOM 663 O O . ARG A 1 80 ? -5.061 4.675 -10.778 1.00 88.56 80 ARG A O 1
ATOM 670 N N . VAL A 1 81 ? -4.122 2.722 -10.193 1.00 91.31 81 VAL A N 1
ATOM 671 C CA . VAL A 1 81 ? -5.253 2.279 -9.377 1.00 91.31 81 VAL A CA 1
ATOM 672 C C . VAL A 1 81 ? -5.151 2.925 -7.999 1.00 91.31 81 VAL A C 1
ATOM 674 O O . VAL A 1 81 ? -4.270 2.591 -7.203 1.00 91.31 81 VAL A O 1
ATOM 677 N N . TYR A 1 82 ? -6.068 3.840 -7.688 1.00 88.94 82 TYR A N 1
ATOM 678 C CA . TYR A 1 82 ? -6.168 4.397 -6.344 1.00 88.94 82 TYR A CA 1
ATOM 679 C C . TYR A 1 82 ? -6.947 3.449 -5.428 1.00 88.94 82 TYR A C 1
ATOM 681 O O . TYR A 1 82 ? -8.152 3.256 -5.581 1.00 88.94 82 TYR A O 1
ATOM 689 N N . LYS A 1 83 ? -6.267 2.871 -4.433 1.00 88.00 83 LYS A N 1
ATOM 690 C CA . LYS A 1 83 ? -6.918 2.128 -3.347 1.00 88.00 83 LYS A CA 1
ATOM 691 C C . LYS A 1 83 ? -7.146 3.074 -2.172 1.00 88.00 83 LYS A C 1
ATOM 693 O O . LYS A 1 83 ? -6.206 3.412 -1.454 1.00 88.00 83 LYS A O 1
ATOM 698 N N . ALA A 1 84 ? -8.392 3.501 -1.980 1.00 90.94 84 ALA A N 1
ATOM 699 C CA . ALA A 1 84 ? -8.751 4.365 -0.863 1.00 90.94 84 ALA A CA 1
ATOM 700 C C . ALA A 1 84 ? -8.467 3.665 0.473 1.00 90.94 84 ALA A C 1
ATOM 702 O O . ALA A 1 84 ? -8.892 2.531 0.711 1.00 90.94 84 ALA A O 1
ATOM 703 N N . ARG A 1 85 ? -7.757 4.356 1.370 1.00 88.69 85 ARG A N 1
ATOM 704 C CA . ARG A 1 85 ? -7.571 3.875 2.739 1.00 88.69 85 ARG A CA 1
ATOM 705 C C . ARG A 1 85 ? -8.906 4.005 3.481 1.00 88.69 85 ARG A C 1
ATOM 707 O O . ARG A 1 85 ? -9.452 5.108 3.511 1.00 88.69 85 ARG A O 1
ATOM 714 N N . PRO A 1 86 ? -9.419 2.938 4.120 1.00 92.31 86 PRO A N 1
ATOM 715 C CA . PRO A 1 86 ? -10.668 3.035 4.859 1.00 92.31 86 PRO A CA 1
ATOM 716 C C . PRO A 1 86 ? -10.508 4.001 6.031 1.00 92.31 86 PRO A C 1
ATOM 718 O O . PRO A 1 86 ? -9.505 3.953 6.755 1.00 92.31 86 PRO A O 1
ATOM 721 N N . THR A 1 87 ? -11.501 4.862 6.233 1.00 93.25 87 THR A N 1
ATOM 722 C CA . THR A 1 87 ? -11.504 5.814 7.348 1.00 93.25 87 THR A CA 1
ATOM 723 C C . THR A 1 87 ? -11.616 5.080 8.684 1.00 93.25 87 THR A C 1
ATOM 725 O O . THR A 1 87 ? -12.102 3.950 8.756 1.00 93.25 87 THR A O 1
ATOM 728 N N . ARG A 1 88 ? -11.193 5.726 9.777 1.00 89.88 88 ARG A N 1
ATOM 729 C CA . ARG A 1 88 ? -11.286 5.151 11.130 1.00 89.88 88 ARG A CA 1
ATOM 730 C C . ARG A 1 88 ? -12.713 4.697 11.462 1.00 89.88 88 ARG A C 1
ATOM 732 O O . ARG A 1 88 ? -12.896 3.613 12.000 1.00 89.88 88 ARG A O 1
ATOM 739 N N . THR A 1 89 ? -13.726 5.479 11.088 1.00 92.12 89 THR A N 1
ATOM 740 C CA . THR A 1 89 ? -15.140 5.122 11.294 1.00 92.12 89 THR A CA 1
ATOM 741 C C . THR A 1 89 ? -15.569 3.936 10.432 1.00 92.12 89 THR A C 1
ATOM 743 O O . THR A 1 89 ? -16.303 3.075 10.906 1.00 92.12 89 THR A O 1
ATOM 746 N N . GLN A 1 90 ? -15.079 3.833 9.194 1.00 91.25 90 GLN A N 1
ATOM 747 C CA . GLN A 1 90 ? -15.332 2.681 8.327 1.00 91.25 90 GLN A CA 1
ATOM 748 C C . GLN A 1 90 ? -14.663 1.399 8.846 1.00 91.25 90 GLN A C 1
ATOM 750 O O . GLN A 1 90 ? -15.196 0.309 8.655 1.00 91.25 90 GLN A O 1
ATOM 755 N N . GLN A 1 91 ? -13.520 1.516 9.524 1.00 90.19 91 GLN A N 1
ATOM 756 C CA . GLN A 1 91 ? -12.853 0.381 10.167 1.00 90.19 91 GLN A CA 1
ATOM 757 C C . GLN A 1 91 ? -13.623 -0.108 11.399 1.00 90.19 91 GLN A C 1
ATOM 759 O O . GLN A 1 91 ? -13.810 -1.311 11.542 1.00 90.19 91 GLN A O 1
ATOM 764 N N . LEU A 1 92 ? -14.128 0.804 12.236 1.00 88.38 92 LEU A N 1
ATOM 765 C CA . LEU A 1 92 ? -14.891 0.465 13.448 1.00 88.38 92 LEU A CA 1
ATOM 766 C C . LEU A 1 92 ? -16.238 -0.215 13.163 1.00 88.38 92 LEU A C 1
ATOM 768 O O . LEU A 1 92 ? -16.745 -0.943 14.007 1.00 88.38 92 LEU A O 1
ATOM 772 N N . LYS A 1 93 ? -16.810 -0.007 11.972 1.00 89.88 93 LYS A N 1
ATOM 773 C CA . LYS A 1 93 ? -18.031 -0.700 11.529 1.00 89.88 93 LYS A CA 1
ATOM 774 C C . LYS A 1 93 ? -17.811 -2.186 11.233 1.00 89.88 93 LYS A C 1
ATOM 776 O O . LYS A 1 93 ? -18.786 -2.920 11.103 1.00 89.88 93 LYS A O 1
ATOM 781 N N . LYS A 1 94 ? -16.562 -2.639 11.078 1.00 85.75 94 LYS A N 1
ATOM 782 C CA . LYS A 1 94 ? -16.272 -4.058 10.863 1.00 85.75 94 LYS A CA 1
ATOM 783 C C . LYS A 1 94 ? -16.420 -4.788 12.202 1.00 85.75 94 LYS A C 1
ATOM 785 O O . LYS A 1 94 ? -15.733 -4.402 13.147 1.00 85.75 94 LYS A O 1
ATOM 790 N N . PRO A 1 95 ? -17.271 -5.826 12.302 1.00 84.12 95 PRO A N 1
ATOM 791 C CA . PRO A 1 95 ? -17.393 -6.591 13.534 1.00 84.12 95 PRO A CA 1
ATOM 792 C C . PRO A 1 95 ? -16.034 -7.216 13.854 1.00 84.12 95 PRO A C 1
ATOM 794 O O . PRO A 1 95 ? -15.474 -7.967 13.052 1.00 84.12 95 PRO A O 1
ATOM 797 N N . LEU A 1 96 ? -15.471 -6.851 15.005 1.00 81.81 96 LEU A N 1
ATOM 798 C CA . LEU A 1 96 ? -14.211 -7.418 15.461 1.00 81.81 96 LEU A CA 1
ATOM 799 C C . LEU A 1 96 ? -14.453 -8.889 15.802 1.00 81.81 96 LEU A C 1
ATOM 801 O O . LEU A 1 96 ? -15.349 -9.215 16.582 1.00 81.81 96 LEU A O 1
ATOM 805 N N . LYS A 1 97 ? -13.652 -9.785 15.216 1.00 80.94 97 LYS A N 1
ATOM 806 C CA . LYS A 1 97 ? -13.589 -11.169 15.689 1.00 80.94 97 LYS A CA 1
ATOM 807 C C . LYS A 1 97 ? -13.076 -11.120 17.125 1.00 80.94 97 LYS A C 1
ATOM 809 O O . LYS A 1 97 ? -12.060 -10.472 17.377 1.00 80.94 97 LYS A O 1
ATOM 814 N N . ARG A 1 98 ? -13.790 -11.755 18.058 1.00 77.19 98 ARG A N 1
ATOM 815 C CA . ARG A 1 98 ? -13.304 -11.891 19.433 1.00 77.19 98 ARG A CA 1
ATOM 816 C C . ARG A 1 98 ? -12.046 -12.742 19.365 1.00 77.19 98 ARG A C 1
ATOM 818 O O . ARG A 1 98 ? -12.101 -13.887 18.934 1.00 77.19 98 ARG A O 1
ATOM 825 N N . ILE A 1 99 ? -10.917 -12.131 19.691 1.00 81.75 99 ILE A N 1
ATOM 826 C CA . ILE A 1 99 ? -9.679 -12.857 19.923 1.00 81.75 99 ILE A CA 1
ATOM 827 C C . ILE A 1 99 ? -9.862 -13.450 21.315 1.00 81.75 99 ILE A C 1
ATOM 829 O O . ILE A 1 99 ? -10.015 -12.691 22.274 1.00 81.75 99 ILE A O 1
ATOM 833 N N . GLU A 1 100 ? -9.936 -14.776 21.417 1.00 77.44 100 GLU A N 1
ATOM 834 C CA . GLU A 1 100 ? -9.779 -15.437 22.708 1.00 77.44 100 GLU A CA 1
ATOM 835 C C . GLU A 1 100 ? -8.355 -15.159 23.166 1.00 77.44 100 GLU A C 1
ATOM 837 O O . GLU A 1 100 ? -7.377 -15.616 22.577 1.00 77.44 100 GLU A O 1
ATOM 842 N N . VAL A 1 101 ? -8.247 -14.285 24.158 1.00 81.44 101 VAL A N 1
ATOM 843 C CA . VAL A 1 101 ? -6.992 -14.053 24.846 1.00 81.44 101 VAL A CA 1
ATOM 844 C C . VAL A 1 101 ? -6.903 -15.162 25.879 1.00 81.44 101 VAL A C 1
ATOM 846 O O . VAL A 1 101 ? -7.614 -15.122 26.880 1.00 81.44 101 VAL A O 1
ATOM 849 N N . GLU A 1 102 ? -6.066 -16.163 25.617 1.00 79.38 102 GLU A N 1
ATOM 850 C CA . GLU A 1 102 ? -5.587 -17.058 26.667 1.00 79.38 102 GLU A CA 1
ATOM 851 C C . GLU A 1 102 ? -4.866 -16.177 27.688 1.00 79.38 102 GLU A C 1
ATOM 853 O O . GLU A 1 102 ? -3.788 -15.642 27.425 1.00 79.38 102 GLU A O 1
ATOM 858 N N . VAL A 1 103 ? -5.529 -15.919 28.813 1.00 82.69 103 VAL A N 1
ATOM 859 C CA . VAL A 1 103 ? -4.958 -15.145 29.910 1.00 82.69 103 VAL A CA 1
ATOM 860 C C . VAL A 1 103 ? -3.956 -16.062 30.608 1.00 82.69 103 VAL A C 1
ATOM 862 O O . VAL A 1 103 ? -4.376 -17.099 31.122 1.00 82.69 103 VAL A O 1
ATOM 865 N N . PRO A 1 104 ? -2.652 -15.726 30.639 1.00 84.06 104 PRO A N 1
ATOM 866 C CA . PRO A 1 104 ? -1.685 -16.515 31.386 1.00 84.06 104 PRO A CA 1
ATOM 867 C C . PRO A 1 104 ? -2.110 -16.638 32.851 1.00 84.06 104 PRO A C 1
ATOM 869 O O . PRO A 1 104 ? -2.563 -15.659 33.449 1.00 84.06 104 PRO A O 1
ATOM 872 N N . GLU A 1 105 ? -1.923 -17.828 33.423 1.00 80.06 105 GLU A N 1
ATOM 873 C CA . GLU A 1 105 ? -2.315 -18.200 34.794 1.00 80.06 105 GLU A CA 1
ATOM 874 C C . GLU A 1 105 ? -1.849 -17.181 35.858 1.00 80.06 105 GLU 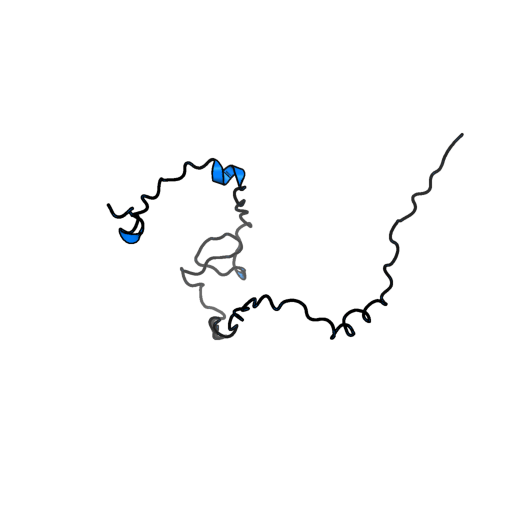A C 1
ATOM 876 O O . GLU A 1 105 ? -2.481 -17.012 36.896 1.00 80.06 105 GLU A O 1
ATOM 881 N N . GLU A 1 106 ? -0.776 -16.433 35.579 1.00 78.06 106 GLU A N 1
ATOM 882 C CA . GLU A 1 106 ? -0.222 -15.399 36.462 1.00 78.06 106 GLU A CA 1
ATOM 883 C C . GLU A 1 106 ? -1.174 -14.230 36.763 1.00 78.06 106 GLU A C 1
ATOM 885 O O . GLU A 1 106 ? -1.006 -13.556 37.780 1.00 78.06 106 GLU A O 1
ATOM 890 N N . PHE A 1 107 ? -2.168 -13.980 35.905 1.00 79.75 107 PHE A N 1
ATOM 891 C CA . PHE A 1 107 ? -3.152 -12.908 36.094 1.00 79.75 107 PHE A CA 1
ATOM 892 C C . PHE A 1 107 ? -4.431 -13.373 36.793 1.00 79.75 107 PHE A C 1
ATOM 894 O O . PHE A 1 107 ? -5.316 -12.554 37.058 1.00 79.75 107 PHE A O 1
ATOM 901 N N . LEU A 1 108 ? -4.553 -14.669 37.090 1.00 81.50 108 LEU A N 1
ATOM 902 C CA . LEU A 1 108 ? -5.686 -15.179 37.846 1.00 81.50 108 LEU A CA 1
ATOM 903 C C . LEU A 1 108 ? -5.490 -14.857 39.337 1.00 81.50 108 LEU A C 1
ATOM 905 O O . LEU A 1 108 ? -4.395 -15.040 39.878 1.00 81.50 108 LEU A O 1
ATOM 909 N N . PRO A 1 109 ? -6.529 -14.358 40.032 1.00 82.44 109 PRO A N 1
ATOM 910 C CA . PRO A 1 109 ? -6.435 -14.093 41.459 1.00 82.44 109 PRO A CA 1
ATOM 911 C C . PRO A 1 109 ? -6.189 -15.410 42.201 1.00 82.44 109 PRO A C 1
ATOM 913 O O . PRO A 1 109 ? -6.990 -16.343 42.119 1.00 82.44 109 PRO A O 1
ATOM 916 N N . LYS A 1 110 ? -5.070 -15.481 42.927 1.00 78.00 110 LYS A N 1
ATOM 917 C CA . LYS A 1 110 ? -4.748 -16.611 43.805 1.00 78.00 110 LYS A CA 1
ATOM 918 C C . LYS A 1 110 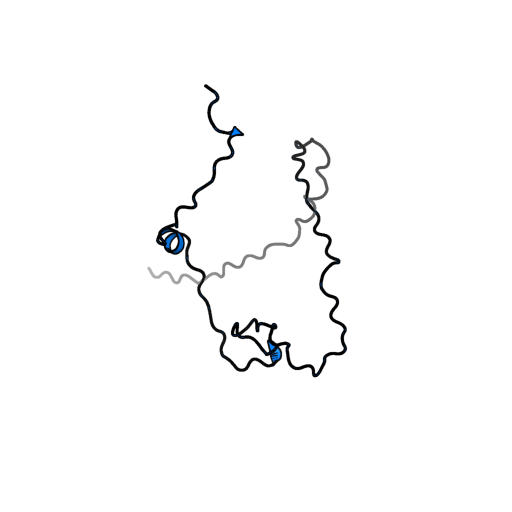? -5.781 -16.646 44.936 1.00 78.00 110 LYS A C 1
ATOM 920 O O . LYS A 1 110 ? -5.965 -15.635 45.612 1.00 78.00 110 LYS A O 1
ATOM 925 N N . LYS A 1 111 ? -6.482 -17.775 45.068 1.00 69.81 111 LYS A N 1
ATOM 926 C CA . LYS A 1 111 ? -7.372 -18.062 46.202 1.00 69.81 111 LYS A CA 1
ATOM 927 C C . LYS A 1 111 ? -6.568 -18.387 47.451 1.00 69.81 111 LYS A C 1
ATOM 929 O O . LYS A 1 111 ? -5.475 -18.973 47.294 1.00 69.81 111 LYS A O 1
#

Foldseek 3Di:
DDDPDDDDDPPDDDDDPDPPPPPPPPDDDDPPPPPVPPPPPPPPDPDPDPPPPPPFFPQPDAEPQPRHGGHYVVPDPDHRDDDDDQDPVSVVPPPDDDDPPPDPPVPDDDD

Secondary structure (DSSP, 8-state):
-----------PPPPS---SSSSS---SPPP----------S--S----S--TTPPPPTTPBPTTT--BSS-GGG--S-----PPPPHHHHHTSPPP-------GGGSPP-

Radius of gyration: 29.29 Å; chains: 1; bounding box: 46×75×65 Å